Protein AF-A0A2W2JNP0-F1 (afdb_monomer_lite)

Foldseek 3Di:
DDDDDPPDPDDPPPVPPPDDDDPVPDDPDDDDQLNVLLVLVCVLCVVVVHDDDPVCVVVSSVLSPDDPVSSVVVSD

Sequence (76 aa):
MWDPAPARDPAPACDFLLPPPNPADRTAGRVDPRDLRRLNLYAALTAAGTAPHPGDREAIEELSALPGSVHDALLR

Structure (mmCIF, N/CA/C/O backbone):
data_AF-A0A2W2JNP0-F1
#
_entry.id   AF-A0A2W2JNP0-F1
#
loop_
_atom_site.group_PDB
_atom_site.id
_atom_site.type_symbol
_atom_site.label_atom_id
_atom_site.label_alt_id
_atom_site.label_comp_id
_atom_site.label_asym_id
_atom_site.label_entity_id
_atom_site.label_seq_id
_atom_site.pdbx_PDB_ins_code
_atom_site.Cartn_x
_atom_site.Cartn_y
_atom_site.Cartn_z
_atom_site.occupancy
_atom_site.B_iso_or_equiv
_atom_site.auth_seq_id
_atom_site.auth_comp_id
_atom_site.auth_asym_id
_atom_site.auth_atom_id
_atom_site.pdbx_PDB_model_num
ATOM 1 N N . MET A 1 1 ? 28.046 17.949 4.424 1.00 40.41 1 MET A N 1
ATOM 2 C CA . MET A 1 1 ? 28.710 18.548 3.251 1.00 40.41 1 MET A CA 1
ATOM 3 C C . MET A 1 1 ? 28.734 17.456 2.198 1.00 40.41 1 MET A C 1
ATOM 5 O O . MET A 1 1 ? 29.456 16.490 2.374 1.00 40.41 1 MET A O 1
ATOM 9 N N . TRP A 1 2 ? 27.790 17.493 1.257 1.00 60.66 2 TRP A N 1
ATOM 10 C CA . TRP A 1 2 ? 27.707 16.512 0.172 1.00 60.66 2 TRP A CA 1
ATOM 11 C C . TRP A 1 2 ? 28.834 16.806 -0.816 1.00 60.66 2 TRP A C 1
ATOM 13 O O . TRP A 1 2 ? 28.966 17.955 -1.233 1.00 60.66 2 TRP A O 1
ATOM 23 N N . ASP A 1 3 ? 29.639 15.799 -1.140 1.00 60.03 3 ASP A N 1
ATOM 24 C CA . ASP A 1 3 ? 30.751 15.922 -2.079 1.00 60.03 3 ASP A CA 1
ATOM 25 C C . ASP A 1 3 ? 30.268 15.448 -3.461 1.00 60.03 3 ASP A C 1
ATOM 27 O O . ASP A 1 3 ? 29.945 14.265 -3.621 1.00 60.03 3 ASP A O 1
ATOM 31 N N . PRO A 1 4 ? 30.088 16.341 -4.450 1.00 56.94 4 PRO A N 1
ATOM 32 C CA . PRO A 1 4 ? 29.672 15.921 -5.777 1.00 56.94 4 PRO A CA 1
ATOM 33 C C . PRO A 1 4 ? 30.831 15.180 -6.454 1.00 56.94 4 PRO A C 1
ATOM 35 O O . PRO A 1 4 ? 31.923 15.719 -6.613 1.00 56.94 4 PRO A O 1
ATOM 38 N N . ALA A 1 5 ? 30.582 13.937 -6.876 1.00 64.19 5 ALA A N 1
ATOM 39 C CA . ALA A 1 5 ? 31.523 13.180 -7.695 1.00 64.19 5 ALA A CA 1
ATOM 40 C C . ALA A 1 5 ? 31.972 14.014 -8.916 1.00 64.19 5 ALA A C 1
ATOM 42 O O . ALA A 1 5 ? 31.152 14.753 -9.474 1.00 64.19 5 ALA A O 1
ATOM 43 N N . PRO A 1 6 ? 33.244 13.908 -9.352 1.00 57.72 6 PRO A N 1
ATOM 44 C CA . PRO A 1 6 ? 33.751 14.698 -10.465 1.00 57.72 6 PRO A CA 1
ATOM 45 C C . PRO A 1 6 ? 32.907 14.447 -11.715 1.00 57.72 6 PRO A C 1
ATOM 47 O O . PRO A 1 6 ? 32.632 13.299 -12.073 1.00 57.72 6 PRO A O 1
ATOM 50 N N . ALA A 1 7 ? 32.484 15.541 -12.354 1.00 59.03 7 ALA A N 1
ATOM 51 C CA . ALA A 1 7 ? 31.728 15.523 -13.595 1.00 59.03 7 ALA A CA 1
ATOM 52 C C . ALA A 1 7 ? 32.507 14.716 -14.641 1.00 59.03 7 ALA A C 1
ATOM 54 O O . ALA A 1 7 ? 33.551 15.139 -15.131 1.00 59.03 7 ALA A O 1
ATOM 55 N N . ARG A 1 8 ? 32.019 13.510 -14.928 1.00 60.25 8 ARG A N 1
ATOM 56 C CA . ARG A 1 8 ? 32.532 12.659 -15.996 1.00 60.25 8 ARG A CA 1
ATOM 57 C C . ARG A 1 8 ? 32.248 13.369 -17.319 1.00 60.25 8 ARG A C 1
ATOM 59 O O . ARG A 1 8 ? 31.099 13.737 -17.555 1.00 60.25 8 ARG A O 1
ATOM 66 N N . ASP A 1 9 ? 33.278 13.563 -18.144 1.00 61.00 9 ASP A N 1
ATOM 67 C CA . ASP A 1 9 ? 33.133 14.115 -19.496 1.00 61.00 9 ASP A CA 1
ATOM 68 C C . ASP A 1 9 ? 31.969 13.425 -20.230 1.00 61.00 9 ASP A C 1
ATOM 70 O O . ASP A 1 9 ?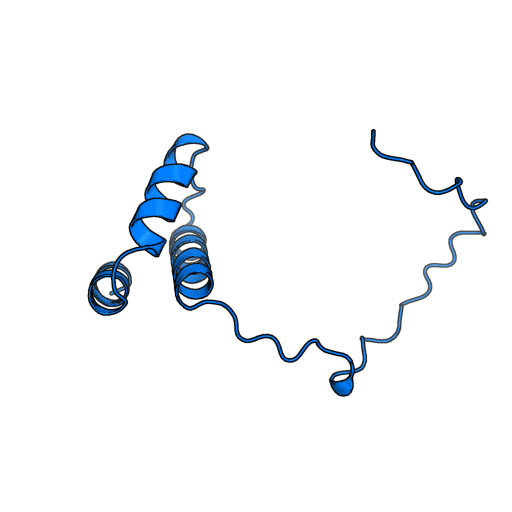 31.856 12.191 -20.155 1.00 61.00 9 ASP A O 1
ATOM 74 N N . PRO A 1 10 ? 31.096 14.175 -20.930 1.00 52.53 10 PRO A N 1
ATOM 75 C CA . PRO A 1 10 ? 30.012 13.581 -21.690 1.00 52.53 10 PRO A CA 1
ATOM 76 C C . PRO A 1 10 ? 30.611 12.826 -22.879 1.00 52.53 10 PRO A C 1
ATOM 78 O O . PRO A 1 10 ? 30.874 13.387 -23.941 1.00 52.53 10 PRO A O 1
ATOM 81 N N . ALA A 1 11 ? 30.837 11.525 -22.693 1.00 60.62 11 ALA A N 1
ATOM 82 C CA . ALA A 1 11 ? 30.978 10.595 -23.801 1.00 60.62 11 ALA A CA 1
ATOM 83 C C . ALA A 1 11 ? 29.769 10.777 -24.740 1.00 60.62 11 ALA A C 1
ATOM 85 O O . ALA A 1 11 ? 28.673 11.068 -24.245 1.00 60.62 11 ALA A O 1
ATOM 86 N N . PRO A 1 12 ? 29.931 10.620 -26.069 1.00 55.38 12 PRO A N 1
ATOM 87 C CA . PRO A 1 12 ? 28.798 10.667 -26.984 1.00 55.38 12 PRO A CA 1
ATOM 88 C C . PRO A 1 12 ? 27.713 9.733 -26.448 1.00 55.38 12 PRO A C 1
ATOM 90 O O . PRO A 1 12 ? 27.994 8.567 -26.163 1.00 55.38 12 PRO A O 1
ATOM 93 N N . ALA A 1 13 ? 26.514 10.285 -26.245 1.00 61.91 13 ALA A N 1
ATOM 94 C CA . ALA A 1 13 ? 25.335 9.583 -25.761 1.00 61.91 13 ALA A CA 1
ATOM 95 C C . ALA A 1 13 ? 24.883 8.576 -26.824 1.00 61.91 13 ALA A C 1
ATOM 97 O O . ALA A 1 13 ? 23.910 8.768 -27.542 1.00 61.91 13 ALA A O 1
ATOM 98 N N . CYS A 1 14 ? 25.655 7.511 -26.983 1.00 59.34 14 CYS A N 1
ATOM 99 C CA . CYS A 1 14 ? 25.140 6.279 -27.519 1.00 59.34 14 CYS A CA 1
ATOM 100 C C . CYS A 1 14 ? 24.156 5.777 -26.467 1.00 59.34 14 CYS A C 1
ATOM 102 O O . CYS A 1 14 ? 24.561 5.474 -25.341 1.00 59.34 14 CYS A O 1
ATOM 104 N N . ASP A 1 15 ? 22.879 5.725 -26.833 1.00 64.69 15 ASP A N 1
ATOM 105 C CA . ASP A 1 15 ? 21.823 5.048 -26.087 1.00 64.69 15 ASP A CA 1
ATOM 106 C C . ASP A 1 15 ? 22.146 3.549 -26.025 1.00 64.69 15 ASP A C 1
ATOM 108 O O . ASP A 1 15 ? 21.577 2.712 -26.728 1.00 64.69 15 ASP A O 1
ATOM 112 N N . PHE A 1 16 ? 23.146 3.189 -25.226 1.00 64.88 16 PHE A N 1
ATOM 113 C CA . PHE A 1 16 ? 23.469 1.809 -24.949 1.00 64.88 16 PHE A CA 1
ATOM 114 C C . PHE A 1 16 ? 22.343 1.277 -24.076 1.00 64.88 16 PHE A C 1
ATOM 116 O O . PHE A 1 16 ? 22.264 1.588 -22.886 1.00 64.88 16 PHE A O 1
ATOM 123 N N . LEU A 1 17 ? 21.457 0.486 -24.681 1.00 77.25 17 LEU A N 1
ATOM 124 C CA . LEU A 1 17 ? 20.499 -0.328 -23.948 1.00 77.25 17 LEU A CA 1
ATOM 125 C C . LEU A 1 17 ? 21.297 -1.199 -22.977 1.00 77.25 17 LEU A C 1
ATOM 127 O O . LEU A 1 17 ? 21.944 -2.168 -23.381 1.00 77.25 17 LEU A O 1
ATOM 131 N N . LEU A 1 18 ? 21.304 -0.806 -21.703 1.00 79.94 18 LEU A N 1
ATOM 132 C CA . LEU A 1 18 ? 21.944 -1.588 -20.660 1.00 79.94 18 LEU A CA 1
ATOM 133 C C . LEU A 1 18 ? 21.289 -2.974 -20.656 1.00 79.94 18 LEU A C 1
ATOM 135 O O . LEU A 1 18 ? 20.055 -3.060 -20.695 1.00 79.94 18 LEU A O 1
ATOM 139 N N . PRO A 1 19 ? 22.078 -4.061 -20.626 1.00 81.94 19 PRO A N 1
ATOM 140 C CA . PRO A 1 19 ? 21.502 -5.381 -20.459 1.00 81.94 19 PRO A CA 1
ATOM 141 C C . PRO A 1 19 ? 20.699 -5.407 -19.150 1.00 81.94 19 PRO A C 1
ATOM 143 O O . PRO A 1 19 ? 21.087 -4.742 -18.180 1.00 81.94 19 PRO A O 1
ATOM 146 N N . PRO A 1 20 ? 19.577 -6.147 -19.098 1.00 81.06 20 PRO A N 1
ATOM 147 C CA . PRO A 1 20 ? 18.804 -6.258 -17.873 1.00 81.06 20 PRO A CA 1
ATOM 148 C C . PRO A 1 20 ? 19.714 -6.759 -16.739 1.00 81.06 20 PRO A C 1
ATOM 150 O O . PRO A 1 20 ? 20.530 -7.657 -16.966 1.00 81.06 20 PRO A O 1
ATOM 153 N N . PRO A 1 21 ? 19.601 -6.193 -15.525 1.00 83.94 21 PRO A N 1
ATOM 154 C CA . PRO A 1 21 ? 20.463 -6.568 -14.414 1.00 83.94 21 PRO A CA 1
ATOM 155 C C . PRO A 1 21 ? 20.292 -8.053 -14.092 1.00 83.94 21 PRO A C 1
ATOM 157 O O . PRO A 1 21 ? 19.170 -8.575 -14.065 1.00 83.94 21 PRO A O 1
ATOM 160 N N . ASN A 1 22 ? 21.410 -8.731 -13.839 1.00 85.69 22 ASN A N 1
ATOM 161 C CA . ASN A 1 22 ? 21.430 -10.150 -13.515 1.00 85.69 22 ASN A CA 1
ATOM 162 C C . ASN A 1 22 ? 20.570 -10.418 -12.261 1.00 85.69 22 ASN A C 1
ATOM 164 O O . ASN A 1 22 ? 20.803 -9.802 -11.218 1.00 85.69 22 ASN A O 1
ATOM 168 N N . PRO A 1 23 ? 19.589 -11.339 -12.316 1.00 83.88 23 PRO A N 1
ATOM 169 C CA . PRO A 1 23 ? 18.763 -11.676 -11.161 1.00 83.88 23 PRO A CA 1
ATOM 170 C C . PRO A 1 23 ? 19.558 -12.122 -9.931 1.00 83.88 23 PRO A C 1
ATOM 172 O O . PRO A 1 23 ? 19.099 -11.880 -8.817 1.00 83.88 23 PRO A O 1
ATOM 175 N N . ALA A 1 24 ? 20.726 -12.745 -10.123 1.00 85.50 24 ALA A N 1
ATOM 176 C CA . ALA A 1 24 ? 21.593 -13.185 -9.031 1.00 85.50 24 ALA A CA 1
ATOM 177 C C . ALA A 1 24 ? 22.256 -12.018 -8.276 1.00 85.50 24 ALA A C 1
ATOM 179 O O . ALA A 1 24 ? 22.583 -12.167 -7.103 1.00 85.50 24 ALA A O 1
ATOM 180 N N . ASP A 1 25 ? 22.386 -10.853 -8.918 1.00 85.31 25 ASP A N 1
ATOM 181 C CA . ASP A 1 25 ? 22.970 -9.647 -8.318 1.00 85.3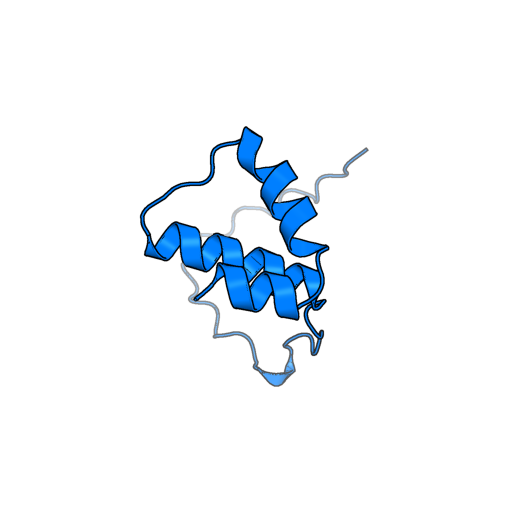1 25 ASP A CA 1
ATOM 182 C C . ASP A 1 25 ? 21.917 -8.813 -7.567 1.00 85.31 25 ASP A C 1
ATOM 184 O O . ASP A 1 25 ? 22.227 -7.779 -6.970 1.00 85.31 25 ASP A O 1
ATOM 188 N N . ARG A 1 26 ? 20.645 -9.242 -7.581 1.00 82.19 26 ARG A N 1
ATOM 189 C CA . ARG A 1 26 ? 19.587 -8.581 -6.814 1.00 82.19 26 ARG A CA 1
ATOM 190 C C . ARG A 1 26 ? 19.850 -8.777 -5.331 1.00 82.19 26 ARG A C 1
ATOM 192 O O . ARG A 1 26 ? 20.016 -9.896 -4.850 1.00 82.19 26 ARG A O 1
ATOM 199 N N . THR A 1 27 ? 19.816 -7.681 -4.585 1.00 78.12 27 THR A N 1
ATOM 200 C CA . THR A 1 27 ? 19.918 -7.723 -3.131 1.00 78.12 27 THR A CA 1
ATOM 201 C C . THR A 1 27 ? 18.772 -8.569 -2.577 1.00 78.12 27 THR A C 1
ATOM 203 O O . THR A 1 27 ? 17.605 -8.210 -2.727 1.00 78.12 27 THR A O 1
ATOM 206 N N . ALA A 1 28 ? 19.091 -9.689 -1.924 1.00 70.12 28 ALA A N 1
ATOM 207 C CA . ALA A 1 28 ? 18.123 -10.570 -1.266 1.00 70.12 28 ALA A CA 1
ATOM 208 C C . ALA A 1 28 ? 17.583 -9.962 0.048 1.00 70.12 28 ALA A C 1
ATOM 210 O O . ALA A 1 28 ? 17.512 -10.623 1.084 1.00 70.12 28 ALA A O 1
ATOM 211 N N . GLY A 1 29 ? 17.246 -8.672 0.026 1.00 72.88 29 GLY A N 1
ATOM 212 C CA . GLY A 1 29 ? 16.671 -7.965 1.160 1.00 72.88 29 GLY A CA 1
ATOM 213 C C . GLY A 1 29 ? 15.204 -8.337 1.320 1.00 72.88 29 GLY A C 1
ATOM 214 O O . GLY A 1 29 ? 14.420 -8.225 0.378 1.00 72.88 29 GLY A O 1
ATOM 215 N N . ARG A 1 30 ? 14.815 -8.766 2.523 1.00 81.12 30 ARG A N 1
ATOM 216 C CA . ARG A 1 30 ? 13.397 -8.800 2.885 1.00 81.12 30 ARG A CA 1
ATOM 217 C C . ARG A 1 30 ? 12.934 -7.361 3.083 1.00 81.12 30 ARG A C 1
ATOM 219 O O . ARG A 1 30 ? 13.566 -6.618 3.826 1.00 81.12 30 ARG A O 1
ATOM 226 N N . VAL A 1 31 ? 11.845 -6.988 2.419 1.00 87.44 31 VAL A N 1
ATOM 227 C CA . VAL A 1 31 ? 11.155 -5.724 2.693 1.00 87.44 31 VAL A CA 1
ATOM 228 C C . VAL A 1 31 ? 10.613 -5.796 4.118 1.00 87.44 31 VAL A C 1
ATOM 230 O O . VAL A 1 31 ? 10.023 -6.815 4.494 1.00 87.44 31 VAL A O 1
ATOM 233 N N . ASP A 1 32 ? 10.832 -4.749 4.912 1.00 91.00 32 ASP A N 1
ATOM 234 C CA . ASP A 1 32 ? 10.265 -4.687 6.255 1.00 91.00 32 ASP A CA 1
ATOM 235 C C . ASP A 1 32 ? 8.730 -4.805 6.165 1.00 91.00 32 ASP A C 1
ATOM 237 O O . ASP A 1 32 ? 8.121 -4.194 5.280 1.00 91.00 32 ASP A O 1
ATOM 241 N N . PRO A 1 33 ? 8.060 -5.575 7.042 1.00 92.56 33 PRO A N 1
ATOM 242 C CA . PRO A 1 33 ? 6.606 -5.690 7.011 1.00 92.56 33 PRO A CA 1
ATOM 243 C C . PRO A 1 33 ? 5.878 -4.338 7.028 1.00 92.56 33 PRO A C 1
ATOM 245 O O . PRO A 1 33 ? 4.824 -4.212 6.406 1.00 92.56 33 PRO A O 1
ATOM 248 N N . ARG A 1 34 ? 6.421 -3.325 7.716 1.00 93.88 34 ARG A N 1
ATOM 249 C CA . ARG A 1 34 ? 5.901 -1.952 7.708 1.00 93.88 34 ARG A CA 1
ATOM 250 C C . ARG A 1 34 ? 6.046 -1.303 6.337 1.00 93.88 34 ARG A C 1
ATOM 252 O O . ARG A 1 34 ? 5.090 -0.703 5.853 1.00 93.88 34 ARG A O 1
ATOM 259 N N . ASP A 1 35 ? 7.205 -1.445 5.704 1.00 93.25 35 ASP A N 1
ATOM 260 C CA . ASP A 1 35 ? 7.445 -0.895 4.368 1.00 93.25 35 ASP A CA 1
ATOM 261 C C . ASP A 1 35 ? 6.538 -1.548 3.321 1.00 93.25 35 ASP A C 1
ATOM 263 O O . ASP A 1 35 ? 6.008 -0.856 2.450 1.00 93.25 35 ASP A O 1
ATOM 267 N N . LEU A 1 36 ? 6.293 -2.858 3.442 1.00 93.31 36 LEU A N 1
ATOM 268 C CA . LEU A 1 36 ? 5.350 -3.572 2.583 1.00 93.31 36 LEU A CA 1
ATOM 269 C C . LEU A 1 36 ? 3.920 -3.044 2.765 1.00 93.31 36 LEU A C 1
ATOM 271 O O . LEU A 1 36 ? 3.228 -2.779 1.786 1.00 93.31 36 LEU A O 1
ATOM 275 N N . ARG A 1 37 ? 3.496 -2.831 4.015 1.00 95.31 37 ARG A N 1
ATOM 276 C CA . ARG A 1 37 ? 2.199 -2.217 4.332 1.00 95.31 37 ARG A CA 1
ATOM 277 C C . ARG A 1 37 ? 2.081 -0.807 3.753 1.00 95.31 37 ARG A C 1
ATOM 279 O O . ARG A 1 37 ? 1.099 -0.480 3.092 1.00 95.31 37 ARG A O 1
ATOM 286 N N . ARG A 1 38 ? 3.106 0.027 3.928 1.00 95.06 38 ARG A N 1
ATOM 287 C CA . ARG A 1 38 ? 3.144 1.368 3.331 1.00 95.06 38 ARG A CA 1
ATOM 288 C C . ARG A 1 38 ? 2.976 1.307 1.809 1.00 95.06 38 ARG A C 1
ATOM 290 O O . ARG A 1 38 ? 2.182 2.063 1.256 1.00 95.06 38 ARG A O 1
ATOM 297 N N . LEU A 1 39 ? 3.684 0.395 1.141 1.00 94.19 39 LEU A N 1
ATOM 298 C CA . LEU A 1 39 ? 3.578 0.202 -0.307 1.00 94.19 39 LEU A CA 1
ATOM 299 C C . LEU A 1 39 ? 2.161 -0.217 -0.730 1.00 94.19 39 LEU A C 1
ATOM 301 O O . LEU A 1 39 ? 1.637 0.327 -1.701 1.00 94.19 39 LEU A O 1
ATOM 305 N N . ASN A 1 40 ? 1.524 -1.121 0.016 1.00 94.50 40 ASN A N 1
ATOM 306 C CA . ASN A 1 40 ? 0.162 -1.571 -0.272 1.00 94.50 40 ASN A CA 1
ATOM 307 C C . ASN A 1 40 ? -0.869 -0.437 -0.167 1.00 94.50 40 ASN A C 1
ATOM 309 O O . ASN A 1 40 ? -1.747 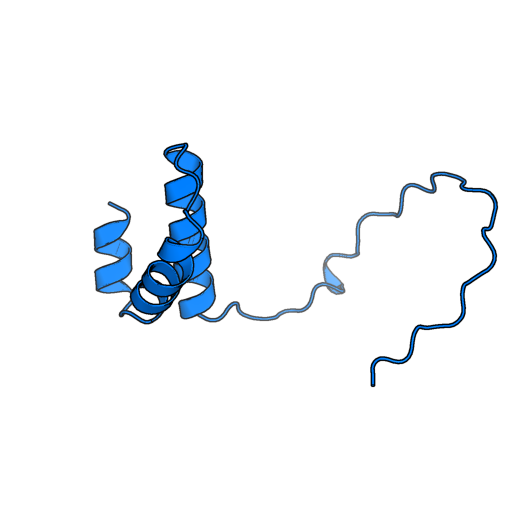-0.347 -1.022 1.00 94.50 40 ASN A O 1
ATOM 313 N N . LEU A 1 41 ? -0.741 0.467 0.813 1.00 93.88 41 LEU A N 1
ATOM 314 C CA . LEU A 1 41 ? -1.611 1.649 0.911 1.00 93.88 41 LEU A CA 1
ATOM 315 C C . LEU A 1 41 ? -1.469 2.560 -0.309 1.00 93.88 41 LEU A C 1
ATOM 317 O O . LEU A 1 41 ? -2.470 2.936 -0.914 1.00 93.88 41 LEU A O 1
ATOM 321 N N . TYR A 1 42 ? -0.237 2.876 -0.718 1.00 94.38 42 TYR A N 1
ATOM 322 C CA . TYR A 1 42 ? -0.013 3.679 -1.924 1.00 94.38 42 TYR A CA 1
ATOM 323 C C . TYR A 1 42 ? -0.550 2.993 -3.183 1.00 94.38 42 TYR A C 1
ATOM 325 O O . TYR A 1 42 ? -1.111 3.663 -4.051 1.00 94.38 42 TYR A O 1
ATOM 333 N N . ALA A 1 43 ? -0.415 1.669 -3.282 1.00 93.75 43 ALA A N 1
ATOM 334 C CA . ALA A 1 43 ? -0.965 0.900 -4.392 1.00 93.75 43 ALA A CA 1
ATOM 335 C C . ALA A 1 43 ? -2.500 0.961 -4.415 1.00 93.75 43 ALA A C 1
ATOM 337 O O . ALA A 1 43 ? -3.076 1.201 -5.475 1.00 93.75 43 ALA A O 1
ATOM 338 N N . ALA A 1 44 ? -3.157 0.820 -3.261 1.00 93.69 44 ALA A N 1
ATOM 339 C CA . ALA A 1 44 ? -4.610 0.926 -3.143 1.00 93.69 44 ALA A CA 1
ATOM 340 C C . ALA A 1 44 ? -5.120 2.324 -3.525 1.00 93.69 44 ALA A C 1
ATOM 342 O O . ALA A 1 44 ? -6.056 2.446 -4.314 1.00 93.69 44 ALA A O 1
ATOM 343 N N . LEU A 1 45 ? -4.460 3.379 -3.042 1.00 92.25 45 LEU A N 1
ATOM 344 C CA . LEU A 1 45 ? -4.782 4.763 -3.405 1.00 92.25 45 LEU A CA 1
ATOM 345 C C . LEU A 1 45 ? -4.603 5.007 -4.909 1.00 92.25 45 LEU A C 1
ATOM 347 O O . LEU A 1 45 ? -5.479 5.576 -5.557 1.00 92.25 45 LEU A O 1
ATOM 351 N N . THR A 1 46 ? -3.512 4.496 -5.483 1.00 92.12 46 THR A N 1
ATOM 352 C CA . THR A 1 46 ? -3.240 4.580 -6.925 1.00 92.12 46 THR A CA 1
ATOM 353 C C . THR A 1 46 ? -4.308 3.853 -7.743 1.00 92.12 46 THR A C 1
ATOM 355 O O . THR A 1 46 ? -4.806 4.404 -8.722 1.00 92.12 46 THR A O 1
ATOM 358 N N . ALA A 1 47 ? -4.699 2.643 -7.332 1.00 94.00 47 ALA A N 1
ATOM 359 C CA . ALA A 1 47 ? -5.752 1.865 -7.986 1.00 94.00 47 ALA A CA 1
ATOM 360 C C . ALA A 1 47 ? -7.123 2.555 -7.902 1.00 94.00 47 ALA A C 1
ATOM 362 O O . ALA A 1 47 ? -7.914 2.467 -8.839 1.00 94.00 47 ALA A O 1
ATOM 363 N N . ALA A 1 48 ? -7.379 3.285 -6.813 1.00 92.19 48 ALA A N 1
ATOM 364 C CA . ALA A 1 48 ? -8.565 4.120 -6.655 1.00 92.19 48 ALA A CA 1
ATOM 365 C C . ALA A 1 48 ? -8.509 5.433 -7.465 1.00 92.19 48 ALA A C 1
ATOM 367 O O . ALA A 1 48 ? -9.505 6.149 -7.531 1.00 92.19 48 ALA A O 1
ATOM 368 N N . GLY A 1 49 ? -7.367 5.769 -8.079 1.00 93.81 49 GLY A N 1
ATOM 369 C CA . GLY A 1 49 ? -7.166 7.047 -8.769 1.00 93.81 49 GLY A CA 1
ATOM 370 C C . GLY A 1 49 ? -6.996 8.239 -7.821 1.00 93.81 49 GLY A C 1
ATOM 371 O O . GLY A 1 49 ? -7.107 9.387 -8.251 1.00 93.81 49 GLY A O 1
ATOM 372 N N . THR A 1 50 ? -6.717 7.985 -6.541 1.00 88.81 50 THR A N 1
ATOM 373 C CA . THR A 1 50 ? -6.540 9.012 -5.512 1.00 88.81 50 THR A CA 1
ATOM 374 C C . THR A 1 50 ? -5.057 9.278 -5.305 1.00 88.81 50 THR A C 1
ATOM 376 O O . THR A 1 50 ? -4.328 8.439 -4.779 1.00 88.81 50 THR A O 1
ATOM 379 N N . ALA A 1 51 ? -4.598 10.468 -5.685 1.00 85.88 51 ALA A N 1
ATOM 380 C CA . ALA A 1 51 ? -3.250 10.908 -5.352 1.00 85.88 51 ALA A CA 1
ATOM 381 C C . ALA A 1 51 ? -3.194 11.348 -3.872 1.00 85.88 51 ALA A C 1
ATOM 383 O O . ALA A 1 51 ? -3.946 12.254 -3.495 1.00 85.88 51 ALA A O 1
ATOM 384 N N . PRO A 1 52 ? -2.307 10.763 -3.044 1.00 82.75 52 PRO A N 1
ATOM 385 C CA . PRO A 1 52 ? -2.106 11.214 -1.671 1.00 82.75 52 PRO A CA 1
ATOM 386 C C . PRO A 1 52 ? -1.714 12.693 -1.652 1.00 82.75 52 PRO A C 1
ATOM 388 O O . PRO A 1 52 ? -0.812 13.114 -2.386 1.00 82.75 52 PRO A O 1
ATOM 391 N N . HIS A 1 53 ? -2.374 13.491 -0.818 1.00 87.94 53 HIS A N 1
ATOM 392 C CA . HIS A 1 53 ? -1.961 14.867 -0.576 1.00 87.94 53 HIS A CA 1
ATOM 393 C C . HIS A 1 53 ? -0.670 14.905 0.258 1.00 87.94 53 HIS A C 1
ATOM 395 O O . HIS A 1 53 ? -0.374 13.963 0.994 1.00 87.94 53 HIS A O 1
ATOM 401 N N . PRO A 1 54 ? 0.108 16.004 0.208 1.00 80.31 54 PRO A N 1
ATOM 402 C CA . PRO A 1 54 ? 1.331 16.133 1.004 1.00 80.31 54 PRO A CA 1
ATOM 403 C C . PRO A 1 54 ? 1.116 15.912 2.511 1.00 80.31 54 PRO A C 1
ATOM 405 O O . PRO A 1 54 ? 2.013 15.405 3.182 1.00 80.31 54 PRO A O 1
ATOM 408 N N . GLY A 1 55 ? -0.070 16.258 3.030 1.00 87.38 55 GLY A N 1
ATOM 409 C CA . GLY A 1 55 ? -0.456 16.031 4.427 1.00 87.38 55 GLY A CA 1
ATOM 410 C C . GLY A 1 55 ? -0.786 14.574 4.767 1.00 87.38 55 GLY A C 1
ATOM 411 O O . GLY A 1 55 ? -0.634 14.169 5.914 1.00 87.38 55 GLY A O 1
ATOM 412 N N . ASP A 1 56 ? -1.145 13.752 3.780 1.00 89.38 56 ASP A N 1
ATOM 413 C CA . ASP A 1 56 ? -1.542 12.355 4.005 1.00 89.38 56 ASP A CA 1
ATOM 414 C C . ASP A 1 56 ? -0.338 11.449 4.279 1.00 89.38 56 ASP A C 1
ATOM 416 O O . ASP A 1 56 ? -0.488 10.317 4.739 1.00 89.38 56 ASP A O 1
ATOM 420 N N . ARG A 1 57 ? 0.880 11.937 4.011 1.00 89.81 57 ARG A N 1
ATOM 421 C CA . ARG A 1 57 ? 2.106 11.156 4.181 1.00 89.81 57 ARG A CA 1
ATOM 422 C C . ARG A 1 57 ? 2.286 10.683 5.620 1.00 89.81 57 ARG A C 1
ATOM 424 O O . ARG A 1 57 ? 2.689 9.545 5.830 1.00 89.81 57 ARG A O 1
ATOM 431 N N . GLU A 1 58 ? 2.001 11.544 6.592 1.00 92.56 58 GLU A N 1
ATOM 432 C CA . GLU A 1 58 ? 2.120 11.205 8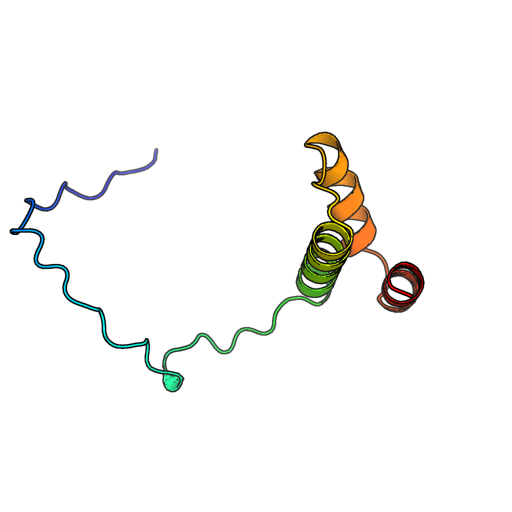.013 1.00 92.56 58 GLU A CA 1
ATOM 433 C C . GLU A 1 58 ? 1.083 10.155 8.419 1.00 92.56 58 GLU A C 1
ATOM 435 O O . GLU A 1 58 ? 1.439 9.141 9.013 1.00 92.56 58 GLU A O 1
ATOM 440 N N . ALA A 1 59 ? -0.166 10.321 7.979 1.00 92.94 59 ALA A N 1
ATOM 441 C CA . ALA A 1 59 ? -1.218 9.339 8.216 1.00 92.94 59 ALA A CA 1
ATOM 442 C C . ALA A 1 59 ? -0.864 7.966 7.617 1.00 92.94 59 ALA A C 1
ATOM 444 O O . ALA A 1 59 ? -1.022 6.939 8.273 1.00 92.94 59 ALA A O 1
ATOM 445 N N . ILE A 1 60 ? -0.325 7.924 6.395 1.00 93.25 60 ILE A N 1
ATOM 446 C CA . ILE A 1 60 ? 0.125 6.674 5.763 1.00 93.25 60 ILE A CA 1
ATOM 447 C C . ILE A 1 60 ? 1.268 6.028 6.564 1.00 93.25 60 ILE A C 1
ATOM 449 O O . ILE A 1 60 ? 1.301 4.803 6.712 1.00 93.25 60 ILE A O 1
ATOM 453 N N . GLU A 1 61 ? 2.192 6.824 7.106 1.00 93.44 61 GLU A N 1
ATOM 454 C CA . GLU A 1 61 ? 3.264 6.317 7.966 1.00 93.44 61 GLU A CA 1
ATOM 455 C C . GLU A 1 61 ? 2.723 5.709 9.264 1.00 93.44 61 GLU A C 1
ATOM 457 O O . GLU A 1 61 ? 3.118 4.595 9.618 1.00 93.44 61 GLU A O 1
ATOM 462 N N . GLU A 1 62 ? 1.786 6.374 9.935 1.00 94.56 62 GLU A N 1
ATOM 463 C CA . GLU A 1 62 ? 1.145 5.845 11.143 1.00 94.56 62 GLU A CA 1
ATOM 464 C C . GLU A 1 62 ? 0.357 4.561 10.856 1.00 94.56 62 GLU A C 1
ATOM 466 O O . GLU A 1 62 ? 0.545 3.548 11.534 1.00 94.56 62 GLU A O 1
ATOM 471 N N . LEU A 1 63 ? -0.452 4.554 9.792 1.00 93.62 63 LEU A N 1
ATOM 472 C CA . LEU A 1 63 ? -1.220 3.381 9.363 1.00 93.62 63 LEU A CA 1
ATOM 473 C C . LEU A 1 63 ? -0.313 2.199 8.995 1.00 93.62 63 LEU A C 1
ATOM 475 O O . LEU A 1 63 ? -0.670 1.042 9.229 1.00 93.62 63 LEU A O 1
ATOM 479 N N . SER A 1 64 ? 0.877 2.460 8.448 1.00 93.38 64 SER A N 1
ATOM 480 C CA . SER A 1 64 ? 1.857 1.410 8.143 1.00 93.38 64 SER A CA 1
ATOM 481 C C . SER A 1 64 ? 2.459 0.770 9.401 1.00 93.38 64 SER A C 1
ATOM 483 O O . SER A 1 64 ? 2.821 -0.413 9.388 1.00 93.38 64 SER A O 1
ATOM 485 N N . ALA A 1 65 ? 2.553 1.519 10.503 1.00 94.81 65 ALA A N 1
ATOM 486 C CA . ALA A 1 65 ? 3.076 1.024 11.773 1.00 94.81 65 ALA A CA 1
ATOM 487 C C . ALA A 1 65 ? 2.076 0.120 12.513 1.00 94.81 65 ALA A C 1
ATOM 489 O O . ALA A 1 65 ? 2.485 -0.656 13.380 1.00 94.81 65 ALA A O 1
ATOM 490 N N . LEU A 1 66 ? 0.789 0.176 12.152 1.00 94.31 66 LEU A N 1
ATOM 491 C CA . LEU A 1 66 ? -0.241 -0.676 12.739 1.00 94.31 66 LEU A CA 1
ATOM 492 C C . LEU A 1 66 ? -0.016 -2.169 12.415 1.00 94.31 66 LEU A C 1
ATOM 494 O O . LEU A 1 66 ? 0.618 -2.510 11.408 1.00 94.31 66 LEU A O 1
ATOM 498 N N . PRO A 1 67 ? -0.539 -3.086 13.256 1.00 93.31 67 PRO A N 1
ATOM 499 C CA . PRO A 1 67 ? -0.455 -4.523 13.017 1.00 93.31 67 PRO A CA 1
ATOM 500 C C . PRO A 1 67 ? -1.077 -4.943 11.680 1.00 93.31 67 PRO A C 1
ATOM 502 O O . PRO A 1 67 ? -2.057 -4.356 11.222 1.00 93.3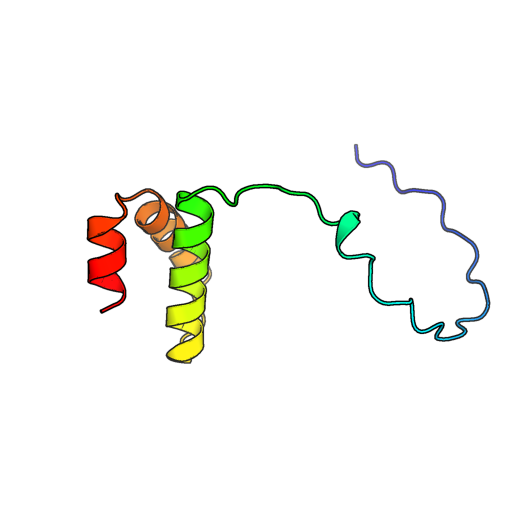1 67 PRO A O 1
ATOM 505 N N . GLY A 1 68 ? -0.555 -6.027 11.097 1.00 89.56 68 GLY A N 1
ATOM 506 C CA . GLY A 1 68 ? -1.003 -6.542 9.798 1.00 89.56 68 GLY A CA 1
ATOM 507 C C . GLY A 1 68 ? -2.507 -6.810 9.716 1.00 89.56 68 GLY A C 1
ATOM 508 O O . GLY A 1 68 ? -3.116 -6.469 8.717 1.00 89.56 68 GLY A O 1
ATOM 509 N N . SER A 1 69 ? -3.136 -7.293 10.790 1.00 91.88 69 SER A N 1
ATOM 510 C CA . SER A 1 69 ? -4.584 -7.540 10.811 1.00 91.88 69 SER A CA 1
ATOM 511 C C . SER A 1 69 ? -5.429 -6.282 10.592 1.00 91.88 69 SER A C 1
ATOM 513 O O . SER A 1 69 ? -6.458 -6.343 9.925 1.00 91.88 69 SER A O 1
ATOM 515 N N . VAL A 1 70 ? -5.004 -5.140 11.142 1.00 91.69 70 VAL A N 1
ATOM 516 C CA . VAL A 1 70 ? -5.681 -3.851 10.929 1.00 91.69 70 VAL A CA 1
ATOM 517 C C . VAL A 1 70 ? -5.477 -3.399 9.490 1.00 91.69 70 VAL A C 1
ATOM 519 O O . VAL A 1 70 ? -6.403 -2.923 8.844 1.00 91.69 70 VAL A O 1
ATOM 522 N N . HIS A 1 71 ? -4.269 -3.596 8.977 1.00 91.50 71 HIS A N 1
ATOM 523 C CA . HIS A 1 71 ? -3.927 -3.248 7.611 1.00 91.50 71 HIS A CA 1
ATOM 524 C C . HIS A 1 71 ? -4.721 -4.053 6.576 1.00 91.50 71 HIS A C 1
ATOM 526 O O . HIS A 1 71 ? -5.274 -3.477 5.646 1.00 91.50 71 HIS A O 1
ATOM 532 N N . ASP A 1 72 ? -4.847 -5.365 6.774 1.00 90.44 72 ASP A N 1
ATOM 533 C CA . ASP A 1 72 ? -5.633 -6.242 5.904 1.00 90.44 72 ASP A CA 1
ATOM 534 C C . ASP A 1 72 ? -7.119 -5.859 5.916 1.00 90.44 72 ASP A C 1
ATOM 536 O O . ASP A 1 72 ? -7.798 -5.959 4.897 1.00 90.44 72 ASP A O 1
ATOM 540 N N . ALA A 1 73 ? -7.629 -5.379 7.057 1.00 91.44 73 ALA A N 1
ATOM 541 C CA . ALA A 1 73 ? -8.997 -4.884 7.162 1.00 91.44 73 ALA A CA 1
ATOM 542 C C . ALA A 1 73 ? -9.227 -3.573 6.387 1.00 91.44 73 ALA A C 1
ATOM 544 O O . ALA A 1 73 ? -10.330 -3.370 5.891 1.00 91.44 73 ALA A O 1
ATOM 545 N N . LEU A 1 74 ? -8.214 -2.706 6.262 1.00 87.69 74 LEU A N 1
ATOM 546 C CA . LEU A 1 74 ? -8.300 -1.455 5.490 1.00 87.69 74 LEU A CA 1
ATOM 547 C C . LEU A 1 74 ? -8.303 -1.680 3.972 1.00 87.69 74 LEU A C 1
ATOM 549 O O . LEU A 1 74 ? -8.795 -0.832 3.235 1.00 87.69 74 LEU A O 1
ATOM 553 N N . LEU A 1 75 ? -7.718 -2.787 3.509 1.00 85.94 75 LEU A N 1
ATOM 554 C CA . LEU A 1 75 ? -7.547 -3.101 2.085 1.00 85.94 75 LEU A CA 1
ATOM 555 C C . LEU A 1 75 ? -8.659 -3.990 1.510 1.00 85.94 75 LEU A C 1
ATOM 557 O O . LEU A 1 75 ? -8.567 -4.410 0.356 1.00 85.94 75 LEU A O 1
ATOM 561 N N . ARG A 1 76 ? -9.671 -4.314 2.314 1.00 80.62 76 ARG A N 1
ATOM 562 C CA . ARG A 1 76 ? -10.809 -5.143 1.922 1.00 80.62 76 ARG A CA 1
ATOM 563 C C . ARG A 1 76 ? -11.948 -4.306 1.359 1.00 80.62 76 ARG A C 1
ATOM 565 O O . ARG A 1 76 ? -12.576 -4.797 0.396 1.00 80.62 76 ARG A O 1
#

Radius of gyration: 19.42 Å; chains: 1; boun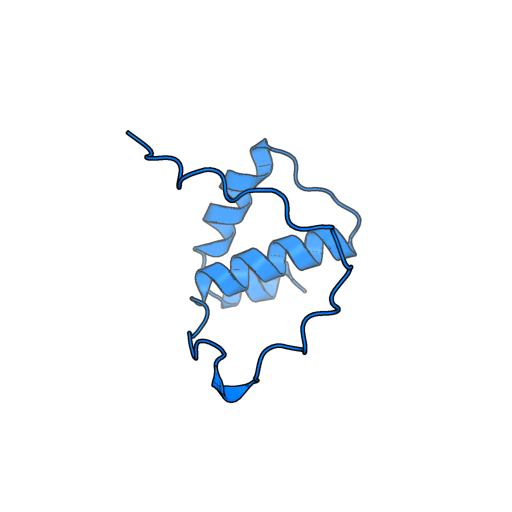ding box: 45×32×40 Å

Secondary structure (DSSP, 8-state):
---PPP-----------PPPPPGGGS--PPPPHHHHHHHHHHHHHHHTT-PPPTTHHHHHHHHHHS-HHHHHHHT-

pLDDT: mean 82.48, std 13.6, range [40.41, 95.31]